Protein AF-A0A3N7HC84-F1 (afdb_monomer_lite)

pLDDT: mean 92.44, std 8.63, range [56.0, 97.94]

Structure (mmCIF, N/CA/C/O backbone):
data_AF-A0A3N7HC84-F1
#
_entry.id   AF-A0A3N7HC84-F1
#
loop_
_atom_site.group_PDB
_atom_site.id
_atom_site.type_symbol
_atom_site.label_atom_id
_atom_site.label_alt_id
_atom_site.label_comp_id
_atom_site.label_asym_id
_atom_site.label_entity_id
_atom_site.label_seq_id
_atom_site.pdbx_PDB_ins_code
_atom_site.Cartn_x
_atom_site.Cartn_y
_atom_site.Cartn_z
_atom_site.occupancy
_atom_site.B_iso_or_equiv
_atom_site.auth_seq_id
_atom_site.auth_comp_id
_atom_site.auth_asym_id
_atom_site.auth_atom_id
_atom_site.pdbx_PDB_model_num
ATOM 1 N N . GLU A 1 1 ? -0.523 12.869 -1.187 1.00 56.00 1 GLU A N 1
ATOM 2 C CA . GLU A 1 1 ? 0.415 12.438 -0.129 1.00 56.00 1 GLU A CA 1
ATOM 3 C C . GLU A 1 1 ? -0.302 11.486 0.819 1.00 56.00 1 GLU A C 1
ATOM 5 O O . GLU A 1 1 ? -1.470 11.712 1.100 1.00 56.00 1 GLU A O 1
ATOM 10 N N . MET A 1 2 ? 0.359 10.407 1.247 1.00 63.69 2 MET A N 1
ATOM 11 C CA . MET A 1 2 ? -0.220 9.273 1.996 1.00 63.69 2 MET A CA 1
ATOM 12 C C . MET A 1 2 ? -0.395 9.542 3.502 1.00 63.69 2 MET A C 1
ATOM 14 O O . MET A 1 2 ? -0.242 8.631 4.308 1.00 63.69 2 MET A O 1
ATOM 18 N N . ALA A 1 3 ? -0.646 10.786 3.914 1.00 65.12 3 ALA A N 1
ATOM 19 C CA . ALA A 1 3 ? -0.581 11.145 5.334 1.00 65.12 3 ALA A CA 1
ATOM 20 C C . ALA A 1 3 ? -1.598 10.376 6.204 1.00 65.12 3 ALA A C 1
ATOM 22 O O . ALA A 1 3 ? -1.270 10.044 7.342 1.00 65.12 3 ALA A O 1
ATOM 23 N N . ASP A 1 4 ? -2.751 10.020 5.625 1.00 77.81 4 ASP A N 1
ATOM 24 C CA . ASP A 1 4 ? -3.879 9.387 6.323 1.00 77.81 4 ASP A CA 1
ATOM 25 C C . ASP A 1 4 ? -4.312 8.044 5.704 1.00 77.81 4 ASP A C 1
ATOM 27 O O . ASP A 1 4 ? -5.353 7.497 6.059 1.00 77.81 4 ASP A O 1
ATOM 31 N N . ALA A 1 5 ? -3.549 7.514 4.741 1.00 87.69 5 ALA A N 1
ATOM 32 C CA . ALA A 1 5 ? -3.919 6.281 4.053 1.00 87.69 5 ALA A CA 1
ATOM 33 C C . ALA A 1 5 ? -3.479 5.047 4.854 1.00 87.69 5 ALA A C 1
ATOM 35 O O . ALA A 1 5 ? -2.310 4.919 5.214 1.00 87.69 5 ALA A O 1
ATOM 36 N N . ASP A 1 6 ? -4.399 4.107 5.071 1.00 92.25 6 ASP A N 1
ATOM 37 C CA . ASP A 1 6 ? -4.103 2.805 5.684 1.00 92.25 6 ASP A CA 1
ATOM 38 C C . ASP A 1 6 ? -3.187 1.934 4.816 1.00 92.25 6 ASP A C 1
ATOM 40 O O . ASP A 1 6 ? -2.402 1.137 5.326 1.00 92.25 6 ASP A O 1
ATOM 44 N N . TYR A 1 7 ? -3.280 2.098 3.499 1.00 94.94 7 TYR A N 1
ATOM 45 C CA . TYR A 1 7 ? -2.520 1.351 2.509 1.00 94.94 7 TYR A CA 1
ATOM 46 C C . TYR A 1 7 ? -2.163 2.262 1.349 1.00 94.94 7 TYR A C 1
ATOM 48 O O . TYR A 1 7 ? -2.911 3.181 1.006 1.00 94.94 7 TYR A O 1
ATOM 56 N N . GLY A 1 8 ? -1.045 1.989 0.694 1.00 93.31 8 GLY A N 1
ATOM 57 C CA . GLY A 1 8 ? -0.755 2.669 -0.554 1.00 93.31 8 GLY A CA 1
ATOM 58 C C . GLY A 1 8 ? 0.438 2.109 -1.288 1.00 93.31 8 GLY A C 1
ATOM 59 O O . GLY A 1 8 ? 1.132 1.205 -0.826 1.00 93.31 8 GLY A O 1
ATOM 60 N N . TYR A 1 9 ? 0.659 2.673 -2.465 1.00 93.50 9 TYR A N 1
ATOM 61 C CA . TYR A 1 9 ? 1.714 2.270 -3.367 1.00 93.50 9 TYR A CA 1
ATOM 62 C C . TYR A 1 9 ? 2.422 3.510 -3.920 1.00 93.50 9 TYR A C 1
ATOM 64 O O . TYR A 1 9 ? 1.785 4.503 -4.267 1.00 93.50 9 TYR A O 1
ATOM 72 N N . VAL 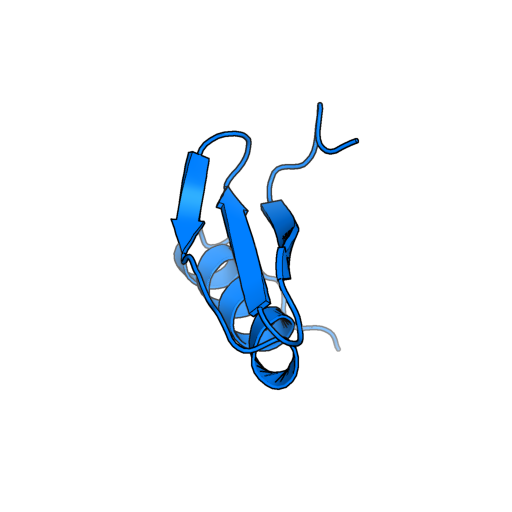A 1 10 ? 3.751 3.470 -3.990 1.00 93.81 10 VAL A N 1
ATOM 73 C CA . VAL A 1 10 ? 4.587 4.584 -4.463 1.00 93.81 10 VAL A CA 1
ATOM 74 C C . VAL A 1 10 ? 5.555 4.073 -5.520 1.00 93.81 10 VAL A C 1
ATOM 76 O O . VAL A 1 10 ? 6.180 3.027 -5.342 1.00 93.81 10 VAL A O 1
ATOM 79 N N . GLY A 1 11 ? 5.701 4.816 -6.618 1.00 94.88 11 GLY A N 1
ATOM 80 C CA . GLY A 1 11 ? 6.694 4.520 -7.649 1.00 94.88 11 GLY A CA 1
ATOM 81 C C . GLY A 1 11 ? 8.116 4.539 -7.087 1.00 94.88 11 GLY A C 1
ATOM 82 O O . GLY A 1 11 ? 8.527 5.509 -6.458 1.00 94.88 11 GLY A O 1
ATOM 83 N N . ALA A 1 12 ? 8.865 3.464 -7.321 1.00 92.44 12 ALA A N 1
ATOM 84 C CA . ALA A 1 12 ? 10.249 3.286 -6.878 1.00 92.44 12 ALA A CA 1
ATOM 85 C C . ALA A 1 12 ? 11.259 3.267 -8.044 1.00 92.44 12 ALA A C 1
ATOM 87 O O . ALA A 1 12 ? 12.460 3.136 -7.822 1.00 92.44 12 ALA A O 1
ATOM 88 N N . GLY A 1 13 ? 10.779 3.380 -9.285 1.00 93.75 13 GLY A N 1
ATOM 89 C CA . GLY A 1 13 ? 11.569 3.347 -10.517 1.00 93.75 13 GLY A CA 1
ATOM 90 C C . GLY A 1 13 ? 10.718 2.890 -11.709 1.00 93.75 13 GLY A C 1
ATOM 91 O O . GLY A 1 13 ? 9.525 2.631 -11.529 1.00 93.75 13 GLY A O 1
ATOM 92 N N . PRO A 1 14 ? 11.302 2.772 -12.918 1.00 96.62 14 PRO A N 1
ATOM 93 C CA . PRO A 1 14 ? 10.601 2.234 -14.084 1.00 96.62 14 PRO A CA 1
ATOM 94 C C . PRO A 1 14 ? 10.006 0.858 -13.771 1.00 96.62 14 PRO A C 1
ATOM 96 O O . PRO A 1 14 ? 10.729 -0.043 -13.353 1.00 96.62 14 PRO A O 1
ATOM 99 N N . ASP A 1 15 ? 8.687 0.726 -13.910 1.00 96.31 15 ASP A N 1
ATOM 100 C CA . ASP A 1 15 ? 7.909 -0.492 -13.632 1.00 96.31 15 ASP A CA 1
ATOM 101 C C . ASP A 1 15 ? 8.058 -1.077 -12.219 1.00 96.31 15 ASP A C 1
ATOM 103 O O . ASP A 1 15 ? 7.756 -2.252 -11.988 1.00 96.31 15 ASP A O 1
ATOM 107 N N . LYS A 1 16 ? 8.510 -0.273 -11.250 1.00 97.69 16 LYS A N 1
ATOM 108 C CA . LYS A 1 16 ? 8.723 -0.701 -9.864 1.00 97.69 16 LYS A CA 1
ATOM 109 C C . LYS A 1 16 ? 7.900 0.119 -8.890 1.00 97.69 16 LYS A C 1
ATOM 111 O O . LYS A 1 16 ? 7.920 1.348 -8.915 1.00 97.69 16 LYS A O 1
ATOM 116 N N . ILE A 1 17 ? 7.241 -0.584 -7.980 1.00 97.56 17 ILE A N 1
ATOM 117 C CA . ILE A 1 17 ? 6.370 -0.035 -6.950 1.00 97.56 17 ILE A CA 1
ATOM 118 C C . ILE A 1 17 ? 6.835 -0.509 -5.565 1.00 97.56 17 ILE A C 1
ATOM 120 O O . ILE A 1 17 ? 7.280 -1.646 -5.386 1.00 97.56 17 ILE A O 1
ATOM 124 N N . THR A 1 18 ? 6.729 0.374 -4.578 1.00 97.69 18 THR A N 1
ATOM 125 C CA . THR A 1 18 ? 6.838 0.054 -3.152 1.00 97.69 18 THR A CA 1
ATOM 126 C C . THR A 1 18 ? 5.451 0.132 -2.531 1.00 97.69 18 THR A C 1
ATOM 128 O O . THR A 1 18 ? 4.762 1.134 -2.708 1.00 97.69 18 THR A O 1
ATOM 131 N N . LEU A 1 19 ? 5.047 -0.915 -1.817 1.00 96.94 19 LEU A N 1
ATOM 132 C CA . LEU A 1 19 ? 3.767 -1.000 -1.118 1.00 96.94 19 LEU A CA 1
ATOM 133 C C . LEU A 1 19 ? 3.952 -0.670 0.361 1.00 96.94 19 LEU A C 1
ATOM 135 O O . LEU A 1 19 ? 4.962 -1.043 0.970 1.00 96.94 19 LEU A O 1
ATOM 139 N N . TYR A 1 20 ? 2.954 -0.003 0.927 1.00 95.75 20 TYR A N 1
ATOM 140 C CA . TYR A 1 20 ? 2.946 0.469 2.302 1.00 95.75 20 TYR A CA 1
ATOM 141 C C . TYR A 1 20 ? 1.669 0.053 3.030 1.00 95.75 20 TYR A C 1
ATOM 143 O O . TYR A 1 20 ? 0.585 0.061 2.444 1.00 95.75 20 TYR A O 1
ATOM 151 N N . ARG A 1 21 ? 1.817 -0.215 4.329 1.00 94.69 21 ARG A N 1
ATOM 152 C CA . ARG A 1 21 ? 0.741 -0.275 5.325 1.00 94.69 21 ARG A CA 1
ATOM 153 C C . ARG A 1 21 ? 0.933 0.917 6.266 1.00 94.69 21 ARG A C 1
ATOM 155 O O . ARG A 1 21 ? 1.895 0.971 7.035 1.00 94.69 21 ARG A O 1
ATOM 162 N N . GLY A 1 22 ? 0.083 1.929 6.145 1.00 91.88 22 GLY A N 1
ATOM 163 C CA . GLY A 1 22 ? 0.280 3.238 6.756 1.00 91.88 22 GLY A CA 1
ATOM 164 C C . GLY A 1 22 ? 1.605 3.855 6.307 1.00 91.88 22 GLY A C 1
ATOM 165 O O . GLY A 1 22 ? 1.815 4.150 5.132 1.00 91.88 22 GLY A O 1
ATOM 166 N N . LYS A 1 23 ? 2.532 4.013 7.259 1.00 90.94 23 LYS A N 1
ATOM 167 C CA . LYS A 1 23 ? 3.888 4.536 7.012 1.00 90.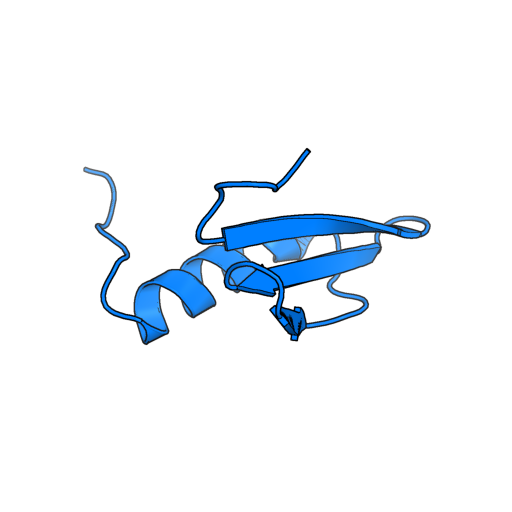94 23 LYS A CA 1
ATOM 168 C C . LYS A 1 23 ? 4.947 3.437 6.855 1.00 90.94 23 LYS A C 1
ATOM 170 O O . LYS A 1 23 ? 6.097 3.747 6.548 1.00 90.94 23 LYS A O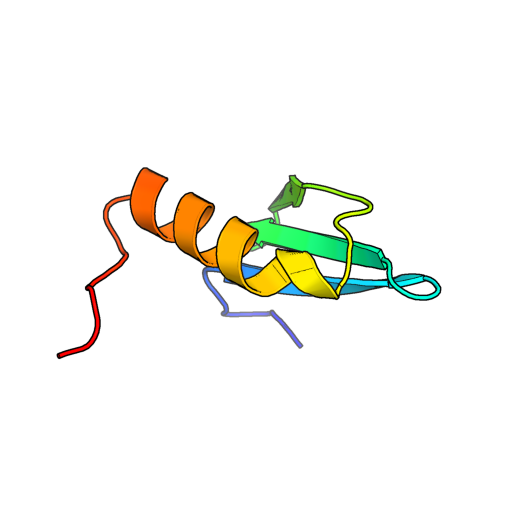 1
ATOM 175 N N . GLU A 1 24 ? 4.590 2.175 7.079 1.00 93.88 24 GLU A N 1
ATOM 176 C CA . GLU A 1 24 ? 5.517 1.046 7.012 1.00 93.88 24 GLU A CA 1
ATOM 177 C C . GLU A 1 24 ? 5.637 0.516 5.583 1.00 93.88 24 GLU A C 1
ATOM 179 O O . GLU A 1 24 ? 4.634 0.304 4.908 1.00 93.88 24 GLU A O 1
ATOM 184 N N . VAL A 1 25 ? 6.869 0.268 5.127 1.00 95.69 25 VAL A N 1
ATOM 185 C CA . VAL A 1 25 ? 7.124 -0.400 3.845 1.00 95.69 25 VAL A CA 1
ATOM 186 C C . VAL A 1 25 ? 6.982 -1.905 4.020 1.00 95.69 25 VAL A C 1
ATOM 188 O O . VAL A 1 25 ? 7.817 -2.520 4.683 1.00 95.69 25 VAL A O 1
ATOM 191 N N . VAL A 1 26 ? 6.005 -2.499 3.341 1.00 96.31 26 VAL A N 1
ATOM 192 C CA . VAL A 1 26 ? 5.729 -3.941 3.421 1.00 96.31 26 VAL A CA 1
ATOM 193 C C . VAL A 1 26 ? 6.323 -4.721 2.247 1.00 96.31 26 VAL A C 1
ATOM 195 O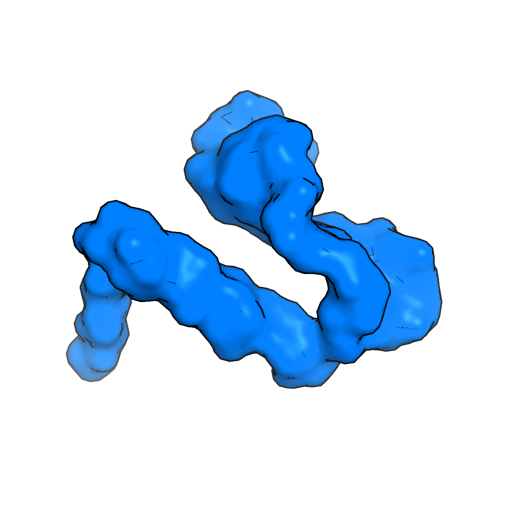 O . VAL A 1 26 ? 6.832 -5.822 2.436 1.00 96.31 26 VAL A O 1
ATOM 198 N N . LYS A 1 27 ? 6.352 -4.143 1.036 1.00 96.69 27 LYS A N 1
ATOM 199 C CA . LYS A 1 27 ? 6.982 -4.755 -0.151 1.00 96.69 27 LYS A CA 1
ATOM 200 C C . LYS A 1 27 ? 7.707 -3.701 -0.986 1.00 96.69 27 LYS A C 1
ATOM 202 O O . LYS A 1 27 ? 7.239 -2.575 -1.114 1.00 96.69 27 LYS A O 1
ATOM 207 N N . ARG A 1 28 ? 8.855 -4.058 -1.568 1.00 97.19 28 ARG A N 1
ATOM 208 C CA . ARG A 1 28 ? 9.680 -3.181 -2.425 1.00 97.19 28 ARG A CA 1
ATOM 209 C C . ARG A 1 28 ? 9.879 -3.814 -3.793 1.00 97.19 28 ARG A C 1
ATOM 211 O O . ARG A 1 28 ? 9.930 -5.035 -3.897 1.00 97.19 28 ARG A O 1
ATOM 218 N N . ASN A 1 29 ? 10.093 -2.983 -4.813 1.00 96.44 29 ASN A N 1
ATOM 219 C CA . ASN A 1 29 ? 10.407 -3.418 -6.181 1.00 96.44 29 ASN A CA 1
ATOM 220 C C . ASN A 1 29 ? 9.352 -4.350 -6.805 1.00 96.44 29 ASN A C 1
ATOM 222 O O . ASN A 1 29 ? 9.676 -5.156 -7.688 1.00 96.44 29 ASN A O 1
ATOM 226 N N . VAL A 1 30 ? 8.100 -4.219 -6.368 1.00 97.38 30 VAL A N 1
ATOM 227 C CA . VAL A 1 30 ? 6.965 -4.951 -6.928 1.00 97.38 30 VAL A CA 1
ATOM 228 C C . VAL A 1 30 ? 6.786 -4.497 -8.378 1.00 97.38 30 VAL A C 1
ATOM 230 O O . VAL A 1 30 ? 6.800 -3.287 -8.622 1.00 97.38 30 VAL A O 1
ATOM 233 N N . PRO A 1 31 ? 6.672 -5.414 -9.355 1.00 97.94 31 PRO A N 1
ATOM 234 C CA . PRO A 1 31 ? 6.309 -5.041 -10.715 1.00 97.94 31 PRO A CA 1
ATOM 235 C C . PRO A 1 31 ? 5.016 -4.224 -10.713 1.00 97.94 31 PRO A C 1
ATOM 237 O O . PRO A 1 31 ? 4.043 -4.628 -10.080 1.00 97.94 31 PRO A O 1
ATOM 240 N N . SER A 1 32 ? 4.988 -3.096 -11.420 1.00 96.62 32 SER A N 1
ATOM 241 C CA . SER A 1 32 ? 3.801 -2.230 -11.505 1.00 96.62 32 SER A CA 1
ATOM 242 C C . SER A 1 32 ? 2.541 -2.993 -11.922 1.00 96.62 32 SER A C 1
ATOM 244 O O . SER A 1 32 ? 1.480 -2.760 -11.350 1.00 96.62 32 SER A O 1
ATOM 246 N N . ALA A 1 33 ? 2.680 -3.958 -12.835 1.00 97.44 33 ALA A N 1
ATOM 247 C CA . ALA A 1 33 ? 1.600 -4.832 -13.293 1.00 97.44 33 ALA A CA 1
ATOM 248 C C . ALA A 1 33 ? 0.974 -5.699 -12.183 1.00 97.44 33 ALA A C 1
ATOM 250 O O . ALA A 1 33 ? -0.197 -6.039 -12.282 1.00 97.44 33 ALA A O 1
ATOM 251 N N . ASN A 1 34 ? 1.726 -6.015 -11.126 1.00 96.88 34 ASN A N 1
ATOM 252 C CA . ASN A 1 34 ? 1.281 -6.876 -10.024 1.00 96.88 34 ASN A CA 1
ATOM 253 C C . ASN A 1 34 ? 0.963 -6.073 -8.755 1.00 96.88 34 ASN A C 1
ATOM 255 O O . ASN A 1 34 ? 0.509 -6.63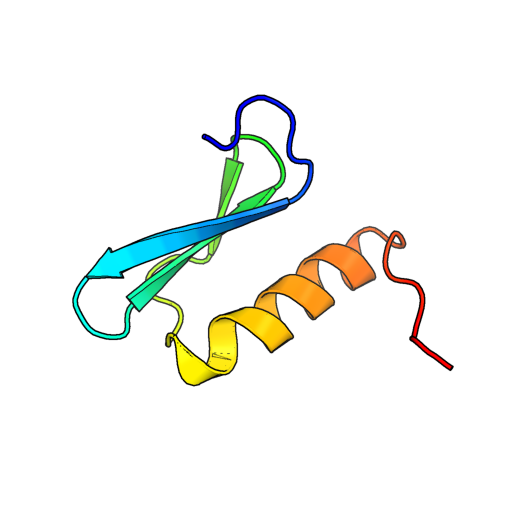1 -7.763 1.00 96.88 34 ASN A O 1
ATOM 259 N N . ALA A 1 35 ? 1.248 -4.770 -8.744 1.00 96.12 35 ALA A N 1
ATOM 260 C CA . ALA A 1 35 ? 1.177 -3.963 -7.533 1.00 96.12 35 ALA A CA 1
ATOM 261 C C . ALA A 1 35 ? -0.235 -3.897 -6.936 1.00 96.12 35 ALA A C 1
ATOM 263 O O . ALA A 1 35 ? -0.362 -3.825 -5.717 1.00 96.12 35 ALA A O 1
ATOM 264 N N . LEU A 1 36 ? -1.271 -3.931 -7.780 1.00 94.75 36 LEU A N 1
ATOM 265 C CA . LEU A 1 36 ? -2.660 -3.933 -7.332 1.00 94.75 36 LEU A CA 1
ATOM 266 C C . LEU A 1 36 ? -3.015 -5.241 -6.622 1.00 94.75 36 LEU A C 1
ATOM 268 O O . LEU A 1 36 ? -3.482 -5.192 -5.491 1.00 94.75 36 LEU A O 1
ATOM 272 N N . ASP A 1 37 ? -2.748 -6.386 -7.251 1.00 96.75 37 ASP A N 1
ATOM 273 C CA . ASP A 1 37 ? -3.045 -7.699 -6.668 1.00 96.75 37 ASP A CA 1
ATOM 274 C C . ASP A 1 37 ? -2.310 -7.882 -5.338 1.00 96.75 37 ASP A C 1
ATOM 276 O O . ASP A 1 37 ? -2.901 -8.245 -4.327 1.00 96.75 37 ASP A O 1
ATOM 280 N N . GLU A 1 38 ? -1.028 -7.520 -5.302 1.00 97.12 38 GLU A N 1
ATOM 281 C CA . GLU A 1 38 ? -0.214 -7.593 -4.090 1.00 97.12 38 GLU A CA 1
ATOM 282 C C . GLU A 1 38 ? -0.741 -6.680 -2.973 1.00 97.12 38 GLU A C 1
ATOM 284 O O . GLU A 1 38 ? -0.647 -7.034 -1.798 1.00 97.12 38 GLU A O 1
ATOM 289 N N . LEU A 1 39 ? -1.290 -5.512 -3.322 1.00 95.81 39 LEU A N 1
ATOM 290 C CA . LEU A 1 39 ? -1.924 -4.607 -2.367 1.00 95.81 39 LEU A CA 1
ATOM 291 C C . LEU A 1 39 ? -3.234 -5.191 -1.832 1.00 95.81 39 LEU A C 1
ATOM 293 O O . LEU A 1 39 ? -3.467 -5.128 -0.629 1.00 95.81 39 LEU A O 1
ATOM 297 N N . ILE A 1 40 ? -4.058 -5.785 -2.699 1.00 95.62 40 ILE A N 1
ATOM 298 C CA . ILE A 1 40 ? -5.294 -6.477 -2.311 1.00 95.62 40 ILE A CA 1
ATOM 299 C C . ILE A 1 40 ? -4.981 -7.594 -1.315 1.00 95.62 40 ILE A C 1
ATOM 301 O O . ILE A 1 40 ? -5.633 -7.673 -0.276 1.00 95.62 40 ILE A O 1
ATOM 305 N N . GLU A 1 41 ? -3.951 -8.400 -1.576 1.00 96.75 41 GLU A N 1
ATOM 306 C CA . GLU A 1 41 ? -3.537 -9.472 -0.667 1.00 96.75 41 GLU A CA 1
ATOM 307 C C . GLU A 1 41 ? -3.121 -8.934 0.708 1.00 96.75 41 GLU A C 1
ATOM 309 O O . GLU A 1 41 ? -3.561 -9.466 1.721 1.00 96.75 41 GLU A O 1
ATOM 314 N N . ILE A 1 42 ? -2.374 -7.826 0.776 1.00 95.62 42 ILE A N 1
ATOM 315 C CA . ILE A 1 42 ? -2.019 -7.188 2.060 1.00 95.62 42 ILE A CA 1
ATOM 316 C C . ILE A 1 42 ? -3.278 -6.754 2.831 1.00 95.62 42 ILE A C 1
ATOM 318 O O . ILE A 1 42 ? -3.366 -6.936 4.046 1.00 95.62 42 ILE A O 1
ATOM 322 N N . ILE A 1 43 ? -4.265 -6.181 2.135 1.00 95.56 43 ILE A N 1
ATOM 323 C CA . ILE A 1 43 ? -5.524 -5.741 2.751 1.00 95.56 43 ILE A CA 1
ATOM 324 C C . ILE A 1 43 ? -6.368 -6.958 3.194 1.00 95.56 43 ILE A C 1
ATOM 326 O O . ILE A 1 43 ? -7.026 -6.904 4.237 1.00 95.56 43 ILE A O 1
ATOM 330 N N . ARG A 1 44 ? -6.334 -8.067 2.439 1.00 95.94 44 ARG A N 1
ATOM 331 C CA . ARG A 1 44 ? -6.976 -9.350 2.785 1.00 95.94 44 ARG A CA 1
ATOM 332 C C . ARG A 1 44 ? -6.338 -10.008 4.002 1.00 95.94 44 ARG A C 1
ATOM 334 O O . ARG A 1 44 ? -7.072 -10.459 4.875 1.00 95.94 44 ARG A O 1
ATOM 341 N N . GLU A 1 45 ? -5.009 -10.027 4.090 1.00 95.50 45 GLU A N 1
ATOM 342 C CA . GLU A 1 45 ? -4.263 -10.541 5.250 1.00 95.50 45 GLU A CA 1
ATOM 343 C C . GLU A 1 45 ? -4.651 -9.811 6.542 1.00 95.50 45 GLU A C 1
ATOM 345 O O . GLU A 1 45 ? -4.739 -10.425 7.603 1.00 95.50 45 GLU A O 1
ATOM 350 N N . ASP A 1 46 ? -4.959 -8.516 6.441 1.00 95.44 46 ASP A N 1
ATOM 351 C CA . ASP A 1 46 ? -5.441 -7.711 7.564 1.00 95.44 46 ASP A CA 1
ATOM 352 C C . ASP A 1 46 ? -6.947 -7.885 7.844 1.00 95.44 46 ASP A C 1
ATOM 354 O O . ASP A 1 46 ? -7.483 -7.264 8.762 1.00 95.44 46 ASP A O 1
ATOM 358 N N . GLY A 1 47 ? -7.655 -8.702 7.056 1.00 96.44 47 GLY A N 1
ATOM 359 C CA . GLY A 1 47 ? -9.100 -8.914 7.170 1.00 96.44 47 GLY A CA 1
ATOM 360 C C . GLY A 1 47 ? -9.935 -7.677 6.828 1.00 96.44 47 GLY A C 1
ATOM 361 O O . GLY A 1 47 ? -11.084 -7.574 7.256 1.00 96.44 47 GLY A O 1
ATOM 362 N N . ARG A 1 48 ? -9.361 -6.712 6.098 1.00 94.81 48 ARG A N 1
ATOM 363 C CA . ARG A 1 48 ? -10.001 -5.427 5.758 1.00 94.81 48 ARG A CA 1
ATOM 364 C C . ARG A 1 48 ? -10.510 -5.368 4.323 1.00 94.81 48 ARG A C 1
ATOM 366 O O . ARG A 1 48 ? -11.154 -4.390 3.948 1.00 94.81 48 ARG A O 1
ATOM 373 N N . TRP A 1 49 ? -10.206 -6.384 3.522 1.00 94.06 49 TRP A N 1
ATOM 374 C CA . TRP A 1 49 ? -10.669 -6.467 2.146 1.00 94.06 49 TRP A CA 1
ATOM 375 C C . TRP A 1 49 ? -12.099 -6.985 2.112 1.00 94.06 49 TRP A C 1
ATOM 377 O O . TRP A 1 49 ? -12.422 -7.982 2.754 1.00 94.06 49 TRP A O 1
ATOM 387 N N . ILE A 1 50 ? -12.932 -6.314 1.329 1.00 93.00 50 ILE A N 1
ATOM 388 C CA . ILE A 1 50 ? -14.290 -6.745 1.024 1.00 93.00 50 ILE A CA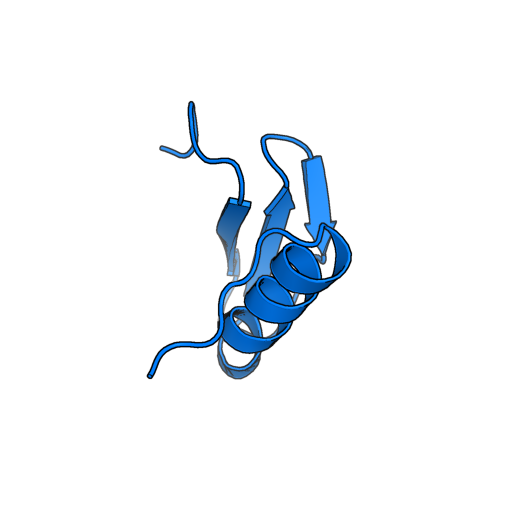 1
ATOM 389 C C . ILE A 1 50 ? -14.310 -6.978 -0.479 1.00 93.00 50 ILE A C 1
ATOM 391 O O . ILE A 1 50 ? -13.983 -6.063 -1.238 1.00 93.00 50 ILE A O 1
ATOM 395 N N . ASP A 1 51 ? -14.634 -8.198 -0.903 1.00 89.25 51 ASP A N 1
ATOM 396 C CA . ASP A 1 51 ? -14.707 -8.500 -2.326 1.00 89.25 51 ASP A CA 1
ATOM 397 C C . ASP A 1 51 ? -15.816 -7.661 -2.983 1.00 89.25 51 ASP A C 1
ATOM 399 O O . ASP A 1 51 ? -16.921 -7.575 -2.438 1.00 89.25 51 ASP A O 1
ATOM 403 N N . PRO A 1 52 ? -15.523 -6.998 -4.115 1.00 84.50 52 PRO A N 1
ATOM 404 C CA . PRO A 1 52 ? -16.529 -6.238 -4.841 1.00 84.50 52 PRO A CA 1
ATOM 405 C C . PRO A 1 52 ? -17.562 -7.191 -5.460 1.00 84.50 52 PRO A C 1
ATOM 407 O O . PRO A 1 52 ? -17.190 -8.239 -5.991 1.00 84.50 52 PRO A O 1
ATOM 410 N N . GLU A 1 53 ? -18.843 -6.820 -5.381 1.00 78.56 53 GLU A N 1
ATOM 411 C CA . GLU A 1 53 ? -19.958 -7.518 -6.049 1.00 78.56 53 GLU A CA 1
ATOM 412 C C . GLU A 1 53 ? -19.979 -7.297 -7.570 1.00 78.56 53 GLU A C 1
ATOM 414 O O . GLU A 1 53 ? -19.595 -6.192 -8.028 1.00 78.56 53 GLU A O 1
#

Sequence (53 aa):
EMADADYGYVGAGPDKITLYRGKEVVKRNVPSANALDELIEIIREDGRWIDPE

Foldseek 3Di:
DLQPPQKDWDDPDVQWIFIDRRPHTDDTRPGVVCVVVVRLVVCVVVVNDDDDD

Radius of gyration: 11.05 Å; chains: 1; bounding box: 32×23×22 Å

Secondary structure (DSSP, 8-state):
--TT-SEEEEEEETTEEEEEETTEEEEEEEEGGGHHHHHHHHHHHTT------